Protein AF-A0A2N6P203-F1 (afdb_monomer_lite)

Structure (mmCIF, N/CA/C/O backbone):
data_AF-A0A2N6P203-F1
#
_entry.id   AF-A0A2N6P203-F1
#
loop_
_atom_site.group_PDB
_atom_site.id
_atom_site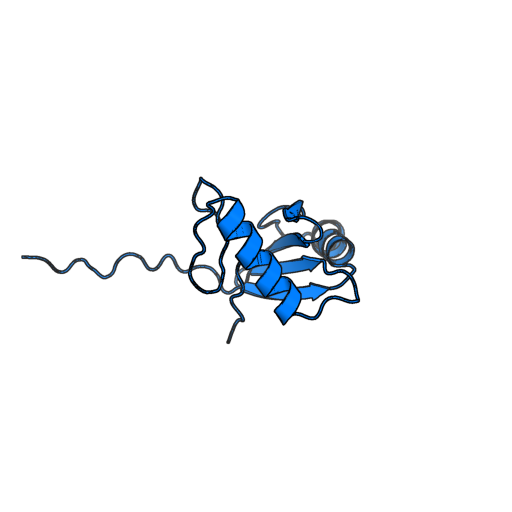.type_symbol
_atom_site.label_atom_id
_atom_site.label_alt_id
_atom_site.label_comp_id
_atom_site.label_asym_id
_atom_site.label_entity_id
_atom_site.label_seq_id
_atom_site.pdbx_PDB_ins_code
_atom_site.Cartn_x
_atom_site.Cartn_y
_atom_site.Cartn_z
_atom_site.occupancy
_atom_site.B_iso_or_equiv
_atom_site.auth_seq_id
_atom_site.auth_comp_id
_atom_site.auth_asym_id
_atom_site.auth_atom_id
_atom_site.pdbx_PDB_model_num
ATOM 1 N N . MET A 1 1 ? -14.481 -39.216 -3.148 1.00 40.12 1 MET A N 1
ATOM 2 C CA . MET A 1 1 ? -13.214 -38.686 -3.695 1.00 40.12 1 MET A CA 1
ATOM 3 C C . MET A 1 1 ? -13.450 -37.241 -4.096 1.00 40.12 1 MET A C 1
ATOM 5 O O . MET A 1 1 ? -14.572 -36.911 -4.446 1.00 40.12 1 MET A O 1
ATOM 9 N N . HIS A 1 2 ? -12.433 -36.419 -3.876 1.00 42.25 2 HIS A N 1
ATOM 10 C CA . HIS A 1 2 ? -12.443 -34.970 -3.678 1.00 42.25 2 HIS A CA 1
ATOM 11 C C . HIS A 1 2 ? -13.190 -34.115 -4.708 1.00 42.25 2 HIS A C 1
ATOM 13 O O . HIS A 1 2 ? -13.072 -34.359 -5.899 1.00 42.25 2 HIS A O 1
ATOM 19 N N . ASP A 1 3 ? -13.786 -33.018 -4.228 1.00 33.88 3 ASP A N 1
ATOM 20 C CA . ASP A 1 3 ? -13.292 -31.706 -4.656 1.00 33.88 3 ASP A CA 1
ATOM 21 C C . ASP A 1 3 ? -13.442 -30.673 -3.523 1.00 33.88 3 ASP A C 1
ATOM 23 O O . ASP A 1 3 ? -14.512 -30.137 -3.246 1.00 33.88 3 ASP A O 1
ATOM 27 N N . SER A 1 4 ? -12.350 -30.466 -2.786 1.00 42.00 4 SER A N 1
ATOM 28 C CA . SER A 1 4 ? -12.224 -29.488 -1.692 1.00 42.00 4 SER A CA 1
ATOM 29 C C . SER A 1 4 ? -11.577 -28.185 -2.188 1.00 42.00 4 SER A C 1
ATOM 31 O O . SER A 1 4 ? -10.930 -27.473 -1.427 1.00 42.00 4 SER A O 1
ATOM 33 N N . THR A 1 5 ? -11.724 -27.878 -3.478 1.00 43.03 5 THR A N 1
ATOM 34 C CA . THR A 1 5 ? -11.070 -26.767 -4.189 1.00 43.03 5 THR A CA 1
ATOM 35 C C . THR A 1 5 ? -11.853 -25.456 -4.165 1.00 43.03 5 THR A C 1
ATOM 37 O O . THR A 1 5 ? -11.542 -24.545 -4.926 1.00 43.03 5 THR A O 1
ATOM 40 N N . ILE A 1 6 ? -12.770 -25.257 -3.212 1.00 44.78 6 ILE A N 1
ATOM 41 C CA . ILE A 1 6 ? -13.049 -23.888 -2.750 1.00 44.78 6 ILE A CA 1
ATOM 42 C C . ILE A 1 6 ? -11.964 -23.550 -1.727 1.00 44.78 6 ILE A C 1
ATOM 44 O O . ILE A 1 6 ? -12.187 -23.449 -0.523 1.00 44.78 6 ILE A O 1
ATOM 48 N N . LEU A 1 7 ? -10.738 -23.462 -2.248 1.00 37.53 7 LEU A N 1
ATOM 49 C CA . LEU A 1 7 ? -9.606 -22.819 -1.611 1.00 37.53 7 LEU A CA 1
ATOM 50 C C . LEU A 1 7 ? -10.074 -21.422 -1.237 1.00 37.53 7 LEU A C 1
ATOM 52 O O . LEU A 1 7 ? -10.183 -20.558 -2.100 1.00 37.53 7 LEU A O 1
ATOM 56 N N . ASN A 1 8 ? -10.433 -21.269 0.036 1.00 37.56 8 ASN A N 1
ATOM 57 C CA . ASN A 1 8 ? -10.089 -20.145 0.887 1.00 37.56 8 ASN A CA 1
ATOM 58 C C . ASN A 1 8 ? -9.672 -18.910 0.069 1.00 37.56 8 ASN A C 1
ATOM 60 O O . ASN A 1 8 ? -8.499 -18.537 0.034 1.00 37.56 8 ASN A O 1
ATOM 64 N N . GLN A 1 9 ? -10.631 -18.282 -0.622 1.00 42.41 9 GLN A N 1
ATOM 65 C CA . GLN A 1 9 ? -10.468 -16.902 -1.037 1.00 42.41 9 GLN A CA 1
ATOM 66 C C . GLN A 1 9 ? -10.491 -16.141 0.278 1.00 42.41 9 GLN A C 1
ATOM 68 O O . GLN A 1 9 ? -11.551 -15.734 0.747 1.00 42.41 9 GLN A O 1
ATOM 73 N N . GLN A 1 10 ? -9.330 -16.059 0.936 1.00 43.12 10 GLN A N 1
ATOM 74 C CA . GLN A 1 10 ? -9.077 -15.094 1.989 1.00 43.12 10 GLN A CA 1
ATOM 75 C C . GLN A 1 10 ? -9.645 -13.791 1.447 1.00 43.12 10 GLN A C 1
ATOM 77 O O . GLN A 1 10 ? -9.136 -13.272 0.454 1.00 43.12 10 GLN A O 1
ATOM 82 N N . MET A 1 11 ? -10.772 -13.350 2.010 1.00 47.00 11 MET A N 1
ATOM 83 C CA . MET A 1 11 ? -11.417 -12.111 1.615 1.00 47.00 11 MET A CA 1
ATOM 84 C C . MET A 1 11 ? -10.410 -11.010 1.915 1.00 47.00 11 MET A C 1
ATOM 86 O O . MET A 1 11 ? -10.299 -10.549 3.049 1.00 47.00 11 MET A O 1
ATOM 90 N N . VAL A 1 12 ? -9.610 -10.649 0.914 1.00 54.03 12 VAL A N 1
ATOM 91 C CA . VAL A 1 12 ? -8.744 -9.484 0.986 1.00 54.03 12 VAL A CA 1
ATOM 92 C C . VAL A 1 12 ? -9.703 -8.310 1.159 1.00 54.03 12 VAL A C 1
ATOM 94 O O . VAL A 1 12 ? -10.585 -8.141 0.309 1.00 54.03 12 VAL A O 1
ATOM 97 N N . PRO A 1 13 ? -9.607 -7.540 2.258 1.00 61.47 13 PRO A N 1
ATOM 98 C CA . PRO A 1 13 ? -10.500 -6.417 2.476 1.00 61.47 13 PRO A CA 1
ATOM 99 C C . PRO A 1 13 ? -10.475 -5.499 1.249 1.00 61.47 13 PRO A C 1
ATOM 101 O O . PRO A 1 13 ? -9.391 -5.263 0.700 1.00 61.47 13 PRO A O 1
ATOM 104 N N . PRO A 1 14 ? -11.628 -4.973 0.803 1.00 70.50 14 PRO A N 1
ATOM 105 C CA . PRO A 1 14 ? -11.651 -4.030 -0.307 1.00 70.50 14 PRO A CA 1
ATOM 106 C C . PRO A 1 14 ? -10.696 -2.866 -0.005 1.00 70.50 14 PRO A C 1
ATOM 108 O O . PRO A 1 14 ? -10.601 -2.422 1.139 1.00 70.50 14 PRO A O 1
ATOM 111 N N . CYS A 1 15 ? -9.937 -2.409 -1.002 1.00 71.19 15 CYS A N 1
ATOM 112 C CA . CYS A 1 15 ? -8.869 -1.422 -0.815 1.00 71.19 15 CYS A CA 1
ATOM 113 C C . CYS A 1 15 ? -9.137 -0.156 -1.628 1.00 71.19 15 CYS A C 1
ATOM 115 O O . CYS A 1 15 ? -8.964 -0.175 -2.840 1.00 71.19 15 CYS A O 1
ATOM 117 N N . ILE A 1 16 ? -9.482 0.960 -0.984 1.00 78.88 16 ILE A N 1
ATOM 118 C CA . ILE A 1 16 ? -9.564 2.263 -1.657 1.00 78.88 16 ILE A CA 1
ATOM 119 C C . ILE A 1 16 ? -8.148 2.757 -1.949 1.00 78.88 16 IL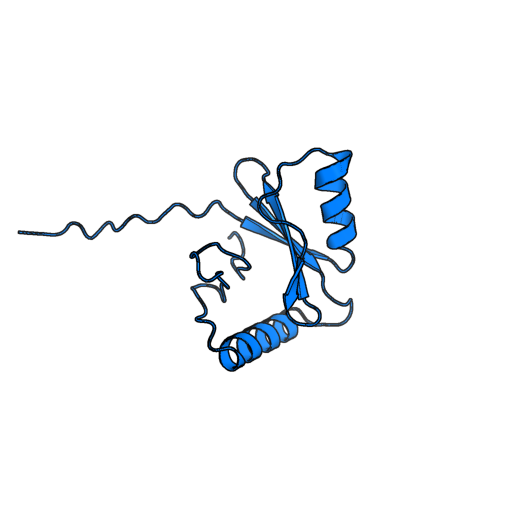E A C 1
ATOM 121 O O . ILE A 1 16 ? -7.292 2.763 -1.066 1.00 78.88 16 ILE A O 1
ATOM 125 N N . PHE A 1 17 ? -7.911 3.201 -3.182 1.00 76.50 17 PHE A N 1
ATOM 126 C CA . PHE A 1 17 ? -6.601 3.640 -3.647 1.00 76.50 17 PHE A CA 1
ATOM 127 C C . PHE A 1 17 ? -6.565 5.145 -3.915 1.00 76.50 17 PHE A C 1
ATOM 129 O O . PHE A 1 17 ? -7.343 5.653 -4.722 1.00 76.50 17 PHE A O 1
ATOM 136 N N . VAL A 1 18 ? -5.624 5.847 -3.279 1.00 79.94 18 VAL A N 1
ATOM 137 C CA . VAL A 1 18 ? -5.406 7.284 -3.475 1.00 79.94 18 VAL A CA 1
ATOM 138 C C . VAL A 1 18 ? -3.952 7.550 -3.856 1.00 79.94 18 VAL A C 1
ATOM 140 O O . VAL A 1 18 ? -3.026 7.247 -3.102 1.00 79.94 18 VAL A O 1
ATOM 143 N N . LEU A 1 19 ? -3.768 8.155 -5.032 1.00 79.62 19 LEU A N 1
ATOM 144 C CA . LEU A 1 19 ? -2.502 8.741 -5.473 1.00 79.62 19 LEU A CA 1
ATOM 145 C C . LEU A 1 19 ? -2.480 10.209 -5.057 1.00 79.62 19 LEU A C 1
ATOM 147 O O . LEU A 1 19 ? -3.366 10.968 -5.451 1.00 79.62 19 LEU A O 1
ATOM 151 N N . ALA A 1 20 ? -1.469 10.617 -4.300 1.00 80.25 20 ALA A N 1
ATOM 152 C CA . ALA A 1 20 ? -1.310 12.010 -3.907 1.00 80.25 20 ALA A CA 1
ATOM 153 C C . ALA A 1 20 ? 0.169 12.382 -3.827 1.00 80.25 20 A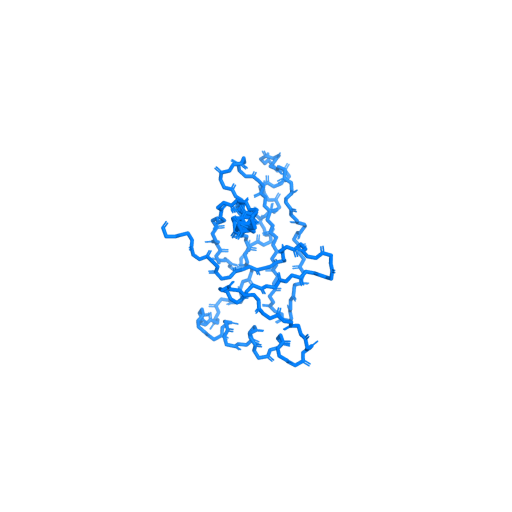LA A C 1
ATOM 155 O O . ALA A 1 20 ? 0.991 11.590 -3.396 1.00 80.25 20 ALA A O 1
ATOM 156 N N . SER A 1 21 ? 0.529 13.612 -4.185 1.00 82.50 21 SER A N 1
ATOM 157 C CA . SER A 1 21 ? 1.917 14.088 -4.057 1.00 82.50 21 SER A CA 1
ATOM 158 C C . SER A 1 21 ? 2.334 14.494 -2.643 1.00 82.50 21 SER A C 1
ATOM 160 O O . SER A 1 21 ? 3.397 15.071 -2.456 1.00 82.50 21 SER A O 1
ATOM 162 N N . ASN A 1 22 ? 1.413 14.346 -1.700 1.00 86.25 22 ASN A N 1
ATOM 163 C CA . ASN A 1 22 ? 1.548 14.651 -0.283 1.00 86.25 22 ASN A CA 1
ATOM 164 C C . ASN A 1 22 ? 0.938 13.511 0.548 1.00 86.25 22 ASN A C 1
ATOM 166 O O . ASN A 1 22 ? 0.333 13.747 1.595 1.00 86.25 22 ASN A O 1
ATOM 170 N N . ALA A 1 23 ? 1.009 12.279 0.038 1.00 88.25 23 ALA A N 1
ATOM 171 C CA . ALA A 1 23 ? 0.338 11.132 0.638 1.00 88.25 23 ALA A CA 1
ATOM 172 C C . ALA A 1 23 ? 0.858 10.841 2.054 1.00 88.25 23 ALA A C 1
ATOM 174 O O . ALA A 1 23 ? 0.073 10.438 2.910 1.00 88.25 23 ALA A O 1
ATOM 175 N N . SER A 1 24 ? 2.135 11.128 2.324 1.00 87.38 24 SER A N 1
ATOM 176 C CA . SER A 1 24 ? 2.733 11.074 3.664 1.00 87.38 24 SER A CA 1
ATOM 177 C C . SER A 1 24 ? 2.070 12.047 4.646 1.00 87.38 24 SER A C 1
ATOM 179 O O . SER A 1 24 ? 1.762 11.680 5.780 1.00 87.38 24 SER A O 1
ATOM 181 N N . ILE A 1 25 ? 1.781 13.276 4.205 1.00 90.88 25 ILE A N 1
ATOM 182 C CA . ILE A 1 25 ? 1.073 14.283 5.009 1.00 90.88 25 ILE A CA 1
ATOM 183 C C . ILE A 1 25 ? -0.351 13.808 5.304 1.00 90.88 25 ILE A C 1
ATOM 185 O O . ILE A 1 25 ? -0.770 13.811 6.458 1.00 90.88 25 ILE A O 1
ATOM 189 N N . VAL A 1 26 ? -1.078 13.348 4.280 1.00 90.94 26 VAL A N 1
ATOM 190 C CA . VAL A 1 26 ? -2.449 12.833 4.444 1.00 90.94 26 VAL A CA 1
ATOM 191 C C . VAL A 1 26 ? -2.472 11.632 5.392 1.00 90.94 26 VAL A C 1
ATOM 193 O O . VAL A 1 26 ? -3.314 11.572 6.283 1.00 90.94 26 VAL A O 1
ATOM 196 N N . TYR A 1 27 ? -1.527 10.702 5.251 1.00 92.00 27 TYR A N 1
ATOM 197 C CA . TYR A 1 27 ? -1.401 9.547 6.137 1.00 92.00 27 TYR A CA 1
ATOM 198 C C . TYR A 1 27 ? -1.209 9.973 7.599 1.00 92.00 27 TYR A C 1
ATOM 200 O O . TYR A 1 27 ? -1.909 9.478 8.482 1.00 92.00 27 TYR A O 1
ATOM 208 N N . ASN A 1 28 ? -0.307 10.923 7.860 1.00 92.94 28 ASN A N 1
ATOM 209 C CA . ASN A 1 28 ? -0.046 11.404 9.215 1.00 92.94 28 ASN A CA 1
ATOM 210 C C . ASN A 1 28 ? -1.271 12.080 9.835 1.00 92.94 28 ASN A C 1
ATOM 212 O O . ASN A 1 28 ? -1.546 11.868 11.011 1.00 92.94 28 ASN A O 1
ATOM 216 N N . GLU A 1 29 ? -2.040 12.845 9.062 1.00 94.69 29 GLU A N 1
ATOM 217 C CA . GLU A 1 29 ? -3.293 13.443 9.537 1.00 94.69 29 GLU A CA 1
ATOM 218 C C . GLU A 1 29 ? -4.321 12.369 9.928 1.00 94.69 29 GLU A C 1
ATOM 220 O O . GLU A 1 29 ? -4.931 12.442 10.997 1.00 94.69 29 GLU A O 1
ATOM 225 N N . LEU A 1 30 ? -4.470 11.331 9.102 1.00 93.25 30 LEU A N 1
ATOM 226 C CA . LEU A 1 30 ? -5.394 10.225 9.356 1.00 93.25 30 LEU A CA 1
ATOM 227 C C . LEU A 1 30 ? -5.017 9.416 10.604 1.00 93.25 30 LEU A C 1
ATOM 229 O O . LEU A 1 30 ? -5.889 9.039 11.384 1.00 93.25 30 LEU A O 1
ATOM 233 N N . VAL A 1 31 ? -3.727 9.168 10.820 1.00 93.88 31 VAL A N 1
ATOM 234 C CA . VAL A 1 31 ? -3.259 8.402 11.981 1.00 93.88 31 VAL A CA 1
ATOM 235 C C . VAL A 1 31 ? -3.238 9.261 13.243 1.00 93.88 31 VAL A C 1
ATOM 237 O O . VAL A 1 31 ? -3.797 8.868 14.262 1.00 93.88 31 VAL A O 1
ATOM 240 N N . LEU A 1 32 ? -2.610 10.438 13.196 1.00 93.25 32 LEU A N 1
ATOM 241 C CA . LEU A 1 32 ? -2.334 11.239 14.392 1.00 93.25 32 LEU A CA 1
ATOM 242 C C . LEU A 1 32 ? -3.529 12.075 14.842 1.00 93.25 32 LEU A C 1
ATOM 244 O O . LEU A 1 32 ? -3.710 12.258 16.043 1.00 93.25 32 LEU A O 1
ATOM 248 N N . LYS A 1 33 ? -4.331 12.603 13.907 1.00 92.56 33 LYS A N 1
ATOM 249 C CA . LYS A 1 33 ? -5.475 13.461 14.253 1.00 92.56 33 LYS A CA 1
ATOM 250 C C . LYS A 1 33 ? -6.793 12.710 14.244 1.00 92.56 33 LYS A C 1
ATOM 252 O O . LYS A 1 33 ? -7.585 12.887 15.162 1.00 92.56 33 LYS A O 1
ATOM 257 N N . ALA A 1 34 ? -7.032 11.884 13.226 1.00 92.56 34 ALA A N 1
ATOM 258 C CA . ALA A 1 34 ? -8.267 11.103 13.144 1.00 92.56 34 ALA A CA 1
ATOM 259 C C . ALA A 1 34 ? -8.203 9.783 13.934 1.00 92.56 34 ALA A C 1
ATOM 261 O O . ALA A 1 34 ? -9.233 9.135 14.107 1.00 92.56 34 ALA A O 1
ATOM 262 N N . GLY A 1 35 ? -7.023 9.387 14.431 1.00 94.81 35 GLY A N 1
ATOM 263 C CA . GLY A 1 35 ? -6.861 8.186 15.252 1.00 94.81 35 GLY A CA 1
ATOM 264 C C . GLY A 1 35 ? -7.143 6.888 14.496 1.00 94.81 35 GLY A C 1
ATOM 265 O O . GLY A 1 35 ? -7.505 5.889 15.119 1.00 94.81 35 GLY A O 1
ATOM 266 N N . LEU A 1 36 ? -7.031 6.892 13.161 1.00 93.44 36 LEU A N 1
ATOM 267 C CA . LEU A 1 36 ? -7.331 5.704 12.373 1.00 93.44 36 LEU A CA 1
ATOM 268 C C . LEU A 1 36 ? -6.291 4.602 12.625 1.00 93.44 36 LEU A C 1
ATOM 270 O O . LEU A 1 36 ? -5.087 4.881 12.608 1.00 93.44 36 LEU A O 1
ATOM 274 N N . PRO A 1 37 ? -6.724 3.340 12.810 1.00 92.88 37 PRO A N 1
ATOM 275 C CA . PRO A 1 37 ? -5.800 2.235 13.007 1.00 92.88 37 PRO A CA 1
ATOM 276 C C . PRO A 1 37 ? -4.902 2.032 11.783 1.00 92.88 37 PRO A C 1
ATOM 278 O O . PRO A 1 37 ? -5.362 2.036 10.640 1.00 92.88 37 PRO A O 1
ATOM 281 N N . VAL A 1 38 ? -3.614 1.804 12.024 1.00 88.81 38 VAL A N 1
ATOM 282 C CA . VAL A 1 38 ? -2.623 1.564 10.968 1.00 88.81 38 VAL A CA 1
ATOM 283 C C . VAL A 1 38 ? -2.769 0.143 10.419 1.00 88.81 38 VAL A C 1
ATOM 285 O O . VAL A 1 38 ? -2.655 -0.824 11.169 1.00 88.81 38 VAL A O 1
ATOM 288 N N . ALA A 1 39 ? -2.960 0.009 9.103 1.00 85.50 39 ALA A N 1
ATOM 289 C CA . ALA A 1 39 ? -2.907 -1.283 8.409 1.00 85.50 39 ALA A CA 1
ATOM 290 C C . ALA A 1 39 ? -1.464 -1.666 8.050 1.00 85.50 39 ALA A C 1
ATOM 292 O O . ALA A 1 39 ? -1.012 -2.801 8.264 1.00 85.50 39 ALA A O 1
ATOM 293 N N . TRP A 1 40 ? -0.699 -0.692 7.565 1.00 85.44 40 TRP A N 1
ATOM 294 C CA . TRP A 1 40 ? 0.756 -0.757 7.511 1.00 85.44 40 TRP A CA 1
ATOM 295 C C . TRP A 1 40 ? 1.353 0.651 7.524 1.00 85.44 40 TRP A C 1
ATOM 297 O O . TRP A 1 40 ? 0.732 1.584 7.002 1.00 85.44 40 TRP A O 1
ATOM 307 N N . PRO A 1 41 ? 2.543 0.805 8.133 1.00 84.44 41 PRO A N 1
ATOM 308 C CA . PRO A 1 41 ? 3.191 2.099 8.257 1.00 84.44 41 PRO A CA 1
ATOM 309 C C . PRO A 1 41 ? 3.470 2.707 6.887 1.00 84.44 41 PRO A C 1
ATOM 311 O O . PRO A 1 41 ? 3.713 1.990 5.916 1.00 84.44 41 PRO A O 1
ATOM 314 N N . PHE A 1 42 ? 3.471 4.035 6.834 1.00 83.19 42 PHE A N 1
ATOM 315 C CA . PHE A 1 42 ? 3.934 4.748 5.656 1.00 83.19 42 PHE A CA 1
ATOM 316 C C . PHE A 1 42 ? 5.440 4.542 5.499 1.00 83.19 42 PHE A C 1
ATOM 318 O O . PHE A 1 42 ? 6.219 4.941 6.365 1.00 83.19 42 PHE A O 1
ATOM 325 N N . CYS A 1 43 ? 5.851 3.880 4.425 1.00 77.06 43 CYS A N 1
ATOM 326 C CA . CYS A 1 43 ? 7.245 3.561 4.168 1.00 77.06 43 CYS A CA 1
ATOM 327 C C . CYS A 1 43 ? 7.561 3.593 2.675 1.00 77.06 43 CYS A C 1
ATOM 329 O O . CYS A 1 43 ? 6.676 3.500 1.819 1.00 77.06 43 CYS A O 1
ATOM 331 N N . SER A 1 44 ? 8.853 3.705 2.373 1.00 75.00 44 SER A N 1
ATOM 332 C CA . SER A 1 44 ? 9.326 3.558 1.006 1.00 75.00 44 SER A CA 1
ATOM 333 C C . SER A 1 44 ? 9.230 2.102 0.588 1.00 75.00 44 SER A C 1
ATOM 335 O O . SER A 1 44 ? 9.867 1.230 1.181 1.00 75.00 44 SER A O 1
ATOM 337 N N . VAL A 1 45 ? 8.408 1.835 -0.423 1.00 64.88 45 VAL A N 1
ATOM 338 C CA . VAL A 1 45 ? 8.240 0.489 -0.984 1.00 64.88 45 VAL A CA 1
ATOM 339 C C . VAL A 1 45 ? 9.086 0.307 -2.249 1.00 64.88 45 VAL A C 1
ATOM 341 O O . VAL A 1 45 ? 9.443 -0.819 -2.592 1.00 64.88 45 VAL A O 1
ATOM 344 N N . ALA A 1 46 ? 9.467 1.402 -2.920 1.00 61.00 46 ALA A N 1
ATOM 345 C CA . ALA A 1 46 ? 10.459 1.438 -3.996 1.00 61.00 46 ALA A CA 1
ATOM 346 C C . ALA A 1 46 ? 11.040 2.856 -4.171 1.00 61.00 46 ALA A C 1
ATOM 348 O O . ALA A 1 46 ? 10.470 3.822 -3.674 1.00 61.00 46 ALA A O 1
ATOM 349 N N . ASP A 1 47 ? 12.137 3.005 -4.929 1.00 59.62 47 ASP A N 1
ATOM 350 C CA . ASP A 1 47 ? 12.720 4.327 -5.217 1.00 59.62 47 ASP A CA 1
ATOM 351 C C . ASP A 1 47 ? 11.672 5.270 -5.834 1.00 59.62 47 ASP A C 1
ATOM 353 O O . ASP A 1 47 ? 11.189 5.037 -6.954 1.00 59.62 47 ASP A O 1
ATOM 357 N N . HIS A 1 48 ? 11.378 6.361 -5.119 1.00 65.88 48 HIS A N 1
ATOM 358 C CA . HIS A 1 48 ? 10.351 7.358 -5.451 1.00 65.88 48 HIS A CA 1
ATOM 359 C C . HIS A 1 48 ? 8.901 6.845 -5.387 1.00 65.88 48 HIS A C 1
ATOM 361 O O . HIS A 1 48 ? 8.030 7.412 -6.046 1.00 65.88 48 HIS A O 1
ATOM 367 N N . LEU A 1 49 ? 8.643 5.777 -4.629 1.00 69.81 49 LEU A N 1
ATOM 368 C CA . LEU A 1 49 ? 7.305 5.262 -4.364 1.00 69.81 49 LEU A CA 1
ATOM 369 C C . LEU A 1 49 ? 7.187 4.943 -2.876 1.00 69.81 49 LEU A C 1
ATOM 371 O O . LEU A 1 49 ? 7.616 3.885 -2.407 1.00 69.81 49 LEU A O 1
ATOM 375 N N . ASP A 1 50 ? 6.563 5.865 -2.156 1.00 80.69 50 ASP A N 1
ATOM 376 C CA . ASP A 1 50 ? 6.254 5.696 -0.744 1.00 80.69 50 ASP A CA 1
ATOM 377 C C . ASP A 1 50 ? 4.769 5.380 -0.600 1.00 80.69 50 ASP A C 1
ATOM 379 O O . ASP A 1 50 ? 3.928 5.872 -1.358 1.00 80.69 50 ASP A O 1
ATOM 383 N N . SER A 1 51 ? 4.422 4.502 0.332 1.00 85.31 51 SER A N 1
ATOM 384 C CA . SER A 1 51 ? 3.026 4.154 0.559 1.00 85.31 51 SER A CA 1
ATOM 385 C C . SER A 1 51 ? 2.756 3.749 1.991 1.00 85.31 51 SER A C 1
ATOM 387 O O . SER A 1 51 ? 3.630 3.231 2.678 1.00 85.31 51 SER A O 1
ATOM 389 N N . GLY A 1 52 ? 1.512 3.933 2.411 1.00 86.88 52 GLY A N 1
ATOM 390 C CA . GLY A 1 52 ? 1.002 3.480 3.698 1.00 86.88 52 GLY A CA 1
ATOM 391 C C . GLY A 1 52 ? -0.481 3.169 3.595 1.00 86.88 52 GLY A C 1
ATOM 392 O O . GLY A 1 52 ? -1.127 3.498 2.594 1.00 86.88 52 GLY A O 1
ATOM 393 N N . ALA A 1 53 ? -1.035 2.543 4.628 1.00 89.12 53 ALA A N 1
ATOM 394 C CA . ALA A 1 53 ? -2.472 2.339 4.690 1.00 89.12 53 ALA A CA 1
ATOM 395 C C . ALA A 1 53 ? -3.032 2.377 6.103 1.00 89.12 53 ALA A C 1
ATOM 397 O O . ALA A 1 53 ? -2.382 1.992 7.078 1.00 89.12 53 ALA A O 1
ATOM 398 N N . VAL A 1 54 ? -4.291 2.793 6.174 1.00 89.38 54 VAL A N 1
ATOM 399 C CA . VAL A 1 54 ? -5.092 2.849 7.395 1.00 89.38 54 VAL A CA 1
ATOM 400 C C . VAL A 1 54 ? -6.373 2.041 7.216 1.00 89.38 54 VAL A C 1
ATOM 402 O O . VAL A 1 54 ? -6.891 1.900 6.105 1.00 89.38 54 VAL A O 1
ATOM 405 N N . PHE A 1 55 ? -6.897 1.507 8.312 1.00 88.25 55 PHE A N 1
ATOM 406 C CA . PHE A 1 55 ? -8.190 0.837 8.324 1.00 88.25 55 PHE A CA 1
ATOM 407 C C . PHE A 1 55 ? -9.325 1.865 8.405 1.00 88.25 55 PHE A C 1
ATOM 409 O O . PHE A 1 55 ? -9.332 2.709 9.297 1.00 88.25 55 PHE A O 1
ATOM 416 N N . LEU A 1 56 ? -10.325 1.741 7.526 1.00 86.25 56 LEU A N 1
ATOM 417 C CA . LEU A 1 56 ? -11.627 2.416 7.657 1.00 86.25 56 LEU A CA 1
ATOM 418 C C . LEU A 1 56 ? -12.703 1.446 8.188 1.00 86.25 56 LEU A C 1
ATOM 420 O O . LEU A 1 56 ? -13.890 1.608 7.918 1.00 86.25 56 LEU A O 1
ATOM 424 N N . GLY A 1 57 ? -12.285 0.385 8.889 1.00 81.19 57 GLY A N 1
ATOM 425 C CA . GLY A 1 57 ? -13.094 -0.812 9.127 1.00 81.19 57 GLY A CA 1
ATOM 426 C C . GLY A 1 57 ? -12.958 -1.782 7.951 1.00 81.19 57 GLY A C 1
ATOM 427 O O . GLY A 1 57 ? -11.983 -2.523 7.872 1.00 81.19 57 GLY A O 1
ATOM 428 N N . SER A 1 58 ? -13.906 -1.741 7.017 1.00 76.38 58 SER A N 1
ATOM 429 C CA . SER A 1 58 ? -13.840 -2.410 5.710 1.00 76.38 58 SER A CA 1
ATOM 430 C C . SER A 1 58 ? -14.473 -1.453 4.702 1.00 76.38 58 SER A C 1
ATOM 432 O O . SER A 1 58 ? -15.702 -1.340 4.712 1.00 76.38 58 SER A O 1
ATOM 434 N N . PRO A 1 59 ? -13.696 -0.695 3.897 1.00 82.19 59 PRO A N 1
ATOM 435 C CA . PRO A 1 59 ? -12.392 -1.020 3.281 1.00 82.19 59 PRO A CA 1
ATOM 436 C C . PRO A 1 59 ? -11.109 -0.553 4.014 1.00 82.19 59 PRO A C 1
ATOM 438 O O . PRO A 1 59 ? -11.151 0.184 4.997 1.00 82.19 59 PRO A O 1
ATOM 441 N N . ILE A 1 60 ? -9.941 -0.950 3.491 1.00 86.00 60 ILE A N 1
ATOM 442 C CA . ILE A 1 60 ? -8.624 -0.357 3.802 1.00 86.00 60 ILE A CA 1
ATOM 443 C C . ILE A 1 60 ? -8.382 0.830 2.861 1.00 86.00 60 ILE A C 1
ATOM 445 O O . ILE A 1 60 ? -8.615 0.720 1.660 1.00 86.00 60 ILE A O 1
ATOM 449 N N . LEU A 1 61 ? -7.881 1.955 3.374 1.00 87.25 61 LEU A N 1
ATOM 450 C CA . LEU A 1 61 ? -7.445 3.084 2.549 1.00 87.25 61 LEU A CA 1
ATOM 451 C C . LEU A 1 61 ? -5.932 3.028 2.342 1.00 87.25 61 LEU A C 1
ATOM 453 O O . LEU A 1 61 ? -5.170 3.178 3.295 1.00 87.25 61 LEU A O 1
ATOM 457 N N . LYS A 1 62 ? -5.509 2.863 1.088 1.00 87.25 62 LYS A N 1
ATOM 458 C CA . LYS A 1 62 ? -4.110 2.871 0.661 1.00 87.25 62 LYS A CA 1
ATOM 459 C C . LYS A 1 62 ? -3.747 4.216 0.040 1.00 87.25 62 LYS A C 1
ATOM 461 O O . LYS A 1 62 ? -4.347 4.653 -0.942 1.00 87.25 62 LYS A O 1
ATOM 466 N N . LEU A 1 63 ? -2.709 4.825 0.594 1.00 87.12 63 LEU A N 1
ATOM 467 C CA . LEU A 1 63 ? -2.130 6.088 0.163 1.00 87.12 63 LEU A CA 1
ATOM 468 C C . LEU A 1 63 ? -0.788 5.815 -0.507 1.00 87.12 63 LEU A C 1
ATOM 470 O O . LEU A 1 63 ? 0.058 5.132 0.069 1.00 87.12 63 LEU A O 1
ATOM 474 N N . VAL A 1 64 ? -0.595 6.339 -1.714 1.00 83.75 64 VAL A N 1
ATOM 475 C CA . VAL A 1 64 ? 0.673 6.241 -2.446 1.00 83.75 64 VAL A CA 1
ATOM 476 C C . VAL A 1 64 ? 1.149 7.633 -2.819 1.00 83.75 64 VAL A C 1
ATOM 478 O O . VAL A 1 64 ? 0.427 8.395 -3.469 1.00 83.75 64 VAL A O 1
ATOM 481 N N . GLU A 1 65 ? 2.374 7.943 -2.405 1.00 83.19 65 GLU A N 1
ATOM 482 C CA . GLU A 1 65 ? 3.058 9.173 -2.762 1.00 83.19 65 GLU A CA 1
ATOM 483 C C . GLU A 1 65 ? 3.609 9.076 -4.175 1.00 83.19 65 GLU A C 1
ATOM 485 O O . GLU A 1 65 ? 4.327 8.134 -4.514 1.00 83.19 65 GLU A O 1
ATOM 490 N N . THR A 1 66 ? 3.271 10.061 -5.002 1.00 74.62 66 THR A N 1
ATOM 491 C CA . THR A 1 66 ? 3.846 10.197 -6.339 1.00 74.62 66 THR A CA 1
ATOM 492 C C . THR A 1 66 ? 4.515 11.553 -6.473 1.00 74.62 66 THR A C 1
ATOM 494 O O . THR A 1 66 ? 4.007 12.581 -6.023 1.00 74.62 66 THR A O 1
ATOM 497 N N . ASN A 1 67 ? 5.639 11.600 -7.174 1.00 69.25 67 ASN A N 1
ATOM 498 C CA . ASN A 1 67 ? 6.146 12.867 -7.677 1.00 69.25 67 ASN A CA 1
ATOM 499 C C . ASN A 1 67 ? 5.117 13.443 -8.677 1.00 69.25 67 ASN A C 1
ATOM 501 O O . ASN A 1 67 ? 4.555 12.725 -9.504 1.00 69.25 67 ASN A O 1
ATOM 505 N N . LYS A 1 68 ? 4.829 14.749 -8.587 1.00 56.09 68 LYS A N 1
ATOM 506 C CA . LYS A 1 68 ? 3.746 15.476 -9.301 1.00 56.09 68 LYS A CA 1
ATOM 507 C C . LYS A 1 68 ? 3.786 15.406 -10.842 1.00 56.09 68 LYS A C 1
ATOM 509 O O . LYS A 1 68 ? 2.980 16.049 -11.506 1.00 56.09 68 LYS A O 1
ATOM 514 N N . HIS A 1 69 ? 4.722 14.657 -11.416 1.00 55.84 69 HIS A N 1
ATOM 515 C CA . HIS A 1 69 ? 5.044 14.663 -12.840 1.00 55.84 69 HIS A CA 1
ATOM 516 C C . HIS A 1 69 ? 5.018 13.278 -13.487 1.00 55.84 69 HIS A C 1
ATOM 518 O O . HIS A 1 69 ? 5.141 13.183 -14.708 1.00 55.84 69 HIS A O 1
ATOM 524 N N . GLU A 1 70 ? 4.839 12.205 -12.717 1.00 61.22 70 GLU A N 1
ATOM 525 C CA . GLU A 1 70 ? 4.804 10.866 -13.290 1.00 61.22 70 GLU A CA 1
ATOM 526 C C . GLU A 1 70 ? 3.375 10.478 -13.680 1.00 61.22 70 GLU A C 1
ATOM 528 O O . GLU A 1 70 ? 2.460 10.435 -12.854 1.00 61.22 70 GLU A O 1
ATOM 533 N N . ARG A 1 71 ? 3.165 10.194 -14.973 1.00 64.06 71 ARG A N 1
ATOM 534 C CA . ARG A 1 71 ? 1.904 9.607 -15.438 1.00 64.06 71 ARG A CA 1
ATOM 535 C C . ARG A 1 71 ? 1.709 8.266 -14.737 1.00 64.06 71 ARG A C 1
ATOM 537 O O . ARG A 1 71 ? 2.626 7.451 -14.691 1.00 64.06 71 ARG A O 1
ATOM 544 N N . ARG A 1 72 ? 0.486 8.016 -14.271 1.00 65.12 72 ARG A N 1
ATOM 545 C CA . ARG A 1 72 ? 0.076 6.780 -13.588 1.00 65.12 72 ARG A CA 1
ATOM 546 C C . ARG A 1 72 ? 0.584 5.504 -14.285 1.00 65.12 72 ARG A C 1
ATOM 548 O O . ARG A 1 72 ? 1.100 4.609 -13.628 1.00 65.12 72 ARG A O 1
ATOM 555 N N . ASP A 1 73 ? 0.517 5.450 -15.612 1.00 65.56 73 ASP A N 1
ATOM 556 C CA . ASP A 1 73 ? 0.950 4.274 -16.380 1.00 65.56 73 ASP A CA 1
ATOM 557 C C . ASP A 1 73 ? 2.480 4.088 -16.382 1.00 65.56 73 ASP A C 1
ATOM 559 O O . ASP A 1 73 ? 2.970 2.958 -16.380 1.00 65.56 73 ASP A O 1
ATOM 563 N N . ALA A 1 74 ? 3.243 5.186 -16.323 1.00 67.00 74 ALA A N 1
ATOM 564 C CA . ALA A 1 74 ? 4.701 5.161 -16.209 1.00 67.00 74 ALA A CA 1
ATOM 565 C C . ALA A 1 74 ? 5.149 4.697 -14.814 1.00 67.00 74 ALA A C 1
ATOM 567 O O . ALA A 1 74 ? 6.058 3.870 -14.709 1.00 67.00 74 ALA A O 1
ATOM 568 N N . LEU A 1 75 ? 4.446 5.139 -13.764 1.00 66.56 75 LEU A N 1
ATOM 569 C CA . LEU A 1 75 ? 4.644 4.662 -12.392 1.00 66.56 75 LEU A CA 1
ATOM 570 C C . LEU A 1 75 ? 4.475 3.136 -12.324 1.00 66.56 75 LEU A C 1
ATOM 572 O O . LEU A 1 75 ? 5.329 2.428 -11.789 1.00 66.56 75 LEU A O 1
ATOM 576 N N . PHE A 1 76 ? 3.409 2.612 -12.935 1.00 70.06 76 PHE A N 1
ATOM 577 C CA . PHE A 1 76 ? 3.133 1.174 -12.962 1.00 70.06 76 PHE A CA 1
ATOM 578 C C . PHE A 1 76 ? 4.134 0.381 -13.806 1.00 70.06 76 PHE A C 1
ATOM 580 O O . PHE A 1 76 ? 4.570 -0.694 -13.396 1.00 70.06 76 PHE A O 1
ATOM 587 N N . ALA A 1 77 ? 4.535 0.889 -14.973 1.00 69.00 77 ALA A N 1
ATOM 588 C CA . ALA A 1 77 ? 5.558 0.244 -15.796 1.00 69.00 77 ALA A CA 1
ATOM 589 C C . ALA A 1 77 ? 6.905 0.147 -15.058 1.00 69.00 77 ALA A C 1
ATOM 591 O O . ALA A 1 77 ? 7.526 -0.916 -15.046 1.00 69.00 77 ALA A O 1
ATOM 592 N N . ARG A 1 78 ? 7.326 1.221 -14.377 1.00 65.81 78 ARG A N 1
ATOM 593 C CA . ARG A 1 78 ? 8.547 1.224 -13.557 1.00 65.81 78 ARG A CA 1
ATOM 594 C C . ARG A 1 78 ? 8.456 0.293 -12.357 1.00 65.81 78 ARG A C 1
ATOM 596 O O . ARG A 1 78 ? 9.429 -0.390 -12.048 1.00 65.81 78 ARG A O 1
ATOM 603 N N . SER A 1 79 ? 7.312 0.282 -11.681 1.00 63.22 79 SER A N 1
ATOM 604 C CA . SER A 1 79 ? 7.055 -0.592 -10.537 1.00 63.22 79 SER A CA 1
ATOM 605 C C . SER A 1 79 ? 7.190 -2.069 -10.938 1.00 63.22 79 SER A C 1
ATOM 607 O O . SER A 1 79 ? 7.965 -2.798 -10.317 1.00 63.22 79 SER A O 1
ATOM 609 N N . ARG A 1 80 ? 6.574 -2.477 -12.060 1.00 68.62 80 ARG A N 1
ATOM 610 C CA . ARG A 1 80 ? 6.714 -3.832 -12.622 1.00 68.62 80 ARG A CA 1
ATOM 611 C C . ARG A 1 80 ? 8.150 -4.175 -13.005 1.00 68.62 80 ARG A C 1
ATOM 613 O O . ARG A 1 80 ? 8.660 -5.201 -12.571 1.00 68.62 80 ARG A O 1
ATOM 620 N N . ALA A 1 81 ? 8.815 -3.301 -13.764 1.00 67.06 81 ALA A N 1
ATOM 621 C CA . ALA A 1 81 ? 10.190 -3.531 -14.206 1.00 67.06 81 ALA A CA 1
ATOM 622 C C . ALA A 1 81 ? 11.138 -3.794 -13.023 1.00 67.06 81 ALA A C 1
ATOM 624 O O . ALA A 1 81 ? 11.978 -4.688 -13.084 1.00 67.06 81 ALA A O 1
ATOM 625 N N . ARG A 1 82 ? 10.963 -3.063 -11.915 1.00 63.31 82 ARG A N 1
ATOM 626 C CA . ARG A 1 82 ? 11.776 -3.238 -10.703 1.00 63.31 82 ARG A CA 1
ATOM 627 C C . ARG A 1 82 ? 11.434 -4.502 -9.923 1.00 63.31 82 ARG A C 1
ATOM 629 O O . ARG A 1 82 ? 12.357 -5.131 -9.411 1.00 63.31 82 ARG A O 1
ATOM 636 N N . ALA A 1 83 ? 10.157 -4.879 -9.835 1.00 63.25 83 ALA A N 1
ATOM 637 C CA . ALA A 1 83 ? 9.754 -6.154 -9.237 1.00 63.25 83 ALA A CA 1
ATOM 638 C C . ALA A 1 83 ? 10.468 -7.317 -9.934 1.00 63.25 83 ALA A C 1
ATOM 640 O O . ALA A 1 83 ? 11.125 -8.125 -9.282 1.00 63.25 83 ALA A O 1
ATOM 641 N N . THR A 1 84 ? 10.460 -7.298 -11.272 1.00 64.81 84 THR A N 1
ATOM 642 C CA . THR A 1 84 ? 11.196 -8.250 -12.105 1.00 64.81 84 THR A CA 1
ATOM 643 C C . THR A 1 84 ? 12.700 -8.214 -11.822 1.00 64.81 84 THR A C 1
ATOM 645 O O . THR A 1 84 ? 13.294 -9.266 -11.615 1.00 64.81 84 THR A O 1
ATOM 648 N N . THR A 1 85 ? 13.329 -7.031 -11.743 1.00 67.19 85 THR A N 1
ATOM 649 C CA . THR A 1 85 ? 14.768 -6.913 -11.418 1.00 67.19 85 THR A CA 1
ATOM 650 C C . THR A 1 85 ? 15.125 -7.499 -10.050 1.00 67.19 85 THR A C 1
ATOM 652 O O . THR A 1 85 ? 16.219 -8.026 -9.880 1.00 67.19 85 THR A O 1
ATOM 655 N N . ARG A 1 86 ? 14.224 -7.409 -9.066 1.00 61.34 86 ARG A N 1
ATOM 656 C CA . ARG A 1 86 ? 14.451 -7.907 -7.701 1.00 61.34 86 ARG A CA 1
ATOM 657 C C . ARG A 1 86 ? 13.989 -9.351 -7.486 1.00 61.34 86 ARG A C 1
ATOM 659 O O . ARG A 1 86 ? 14.079 -9.833 -6.363 1.00 61.34 86 ARG A O 1
ATOM 666 N N . GLY A 1 87 ? 13.492 -10.027 -8.525 1.00 61.31 87 GLY A N 1
ATOM 667 C CA . GLY A 1 87 ? 12.936 -11.377 -8.403 1.00 61.31 87 GLY A CA 1
ATOM 668 C C . GLY A 1 87 ? 11.690 -11.442 -7.515 1.00 61.31 87 GLY A C 1
ATOM 669 O O . GLY A 1 87 ? 11.394 -12.491 -6.956 1.00 61.31 87 GLY A O 1
ATOM 670 N N . ILE A 1 88 ? 10.985 -10.319 -7.350 1.00 63.16 88 ILE A N 1
ATOM 671 C CA . ILE A 1 88 ? 9.740 -10.260 -6.585 1.00 63.16 88 ILE A CA 1
ATOM 672 C C . ILE A 1 88 ? 8.624 -10.759 -7.498 1.00 63.16 88 ILE A C 1
ATOM 674 O O . ILE A 1 88 ? 8.367 -10.168 -8.552 1.00 63.16 88 ILE A O 1
ATOM 678 N N . GLU A 1 89 ? 7.963 -11.839 -7.091 1.00 63.94 89 GLU A N 1
ATOM 679 C CA . GLU A 1 89 ? 6.794 -12.357 -7.792 1.00 63.94 89 GLU A CA 1
ATOM 680 C C . GLU A 1 89 ? 5.637 -11.357 -7.676 1.00 63.94 89 GLU A C 1
ATOM 682 O O . GLU A 1 89 ? 5.246 -10.944 -6.582 1.00 63.94 89 GLU A O 1
ATOM 687 N N . LEU A 1 90 ? 5.117 -10.929 -8.826 1.00 65.75 90 LEU A N 1
ATOM 688 C CA . LEU A 1 90 ? 3.976 -10.025 -8.892 1.00 65.75 90 LEU A CA 1
ATOM 689 C C . LEU A 1 90 ? 2.687 -10.836 -8.817 1.00 65.75 90 LEU A C 1
ATOM 691 O O . LEU A 1 90 ? 2.430 -11.689 -9.665 1.00 65.75 90 LEU A O 1
ATOM 695 N N . GLY A 1 91 ? 1.845 -10.525 -7.836 1.00 65.25 91 GLY A N 1
ATOM 696 C CA . GLY A 1 91 ? 0.501 -11.083 -7.767 1.00 65.25 91 GLY A CA 1
ATOM 697 C C . GLY A 1 91 ? -0.465 -10.428 -8.753 1.00 65.25 91 GLY A C 1
ATOM 698 O O . GLY A 1 91 ? -0.143 -9.471 -9.465 1.00 65.25 91 GLY A O 1
ATOM 699 N N . VAL A 1 92 ? -1.710 -10.908 -8.743 1.00 66.44 92 VAL A N 1
ATOM 700 C CA . VAL A 1 92 ? -2.814 -10.333 -9.528 1.00 66.44 92 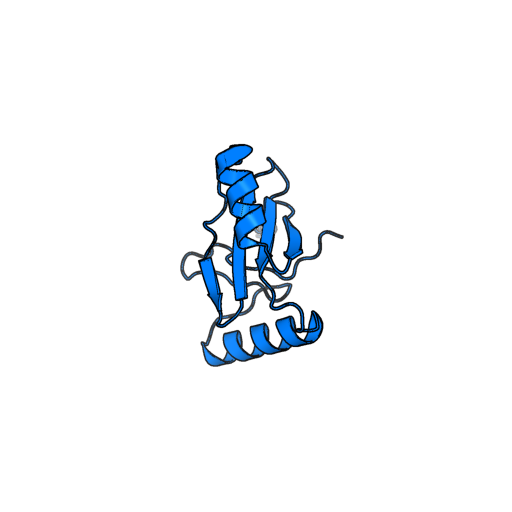VAL A CA 1
ATOM 701 C C . VAL A 1 92 ? -2.917 -8.829 -9.259 1.00 66.44 92 VAL A C 1
ATOM 703 O O . VAL A 1 92 ? -2.777 -8.390 -8.118 1.00 66.44 92 VAL A O 1
ATOM 706 N N . ASN A 1 93 ? -3.171 -8.030 -10.300 1.00 67.50 93 ASN A N 1
ATOM 707 C CA . ASN A 1 93 ? -3.184 -6.566 -10.213 1.00 67.50 93 ASN A CA 1
ATOM 708 C C . ASN A 1 93 ? -1.844 -5.991 -9.722 1.00 67.50 93 ASN A C 1
ATOM 710 O O . ASN A 1 93 ? -1.827 -5.141 -8.837 1.00 67.50 93 ASN A O 1
ATOM 714 N N . ASP A 1 94 ? -0.729 -6.458 -10.282 1.00 67.50 94 ASP A N 1
ATOM 715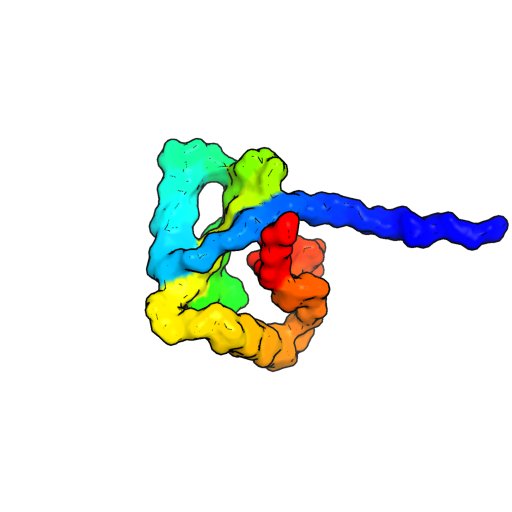 C CA . ASP A 1 94 ? 0.623 -5.963 -9.990 1.00 67.50 94 ASP A CA 1
ATOM 716 C C . ASP A 1 94 ? 0.959 -5.966 -8.480 1.00 67.50 94 ASP A C 1
ATOM 718 O O . ASP A 1 94 ? 1.707 -5.128 -7.991 1.00 67.50 94 ASP A O 1
ATOM 722 N N . SER A 1 95 ? 0.383 -6.888 -7.707 1.00 68.44 95 SER A N 1
ATOM 723 C CA . SER A 1 95 ? 0.495 -6.851 -6.247 1.00 68.44 95 SER A CA 1
ATOM 724 C C . SER A 1 95 ? 1.895 -7.240 -5.754 1.00 68.44 95 SER A C 1
ATOM 726 O O . SER A 1 95 ? 2.443 -8.250 -6.180 1.00 68.44 95 SER A O 1
ATOM 728 N N . PHE A 1 96 ? 2.445 -6.466 -4.821 1.00 67.00 96 PHE A N 1
ATOM 729 C CA . PHE A 1 96 ? 3.667 -6.726 -4.071 1.00 67.00 96 PHE A CA 1
ATOM 730 C C . PHE A 1 96 ? 3.304 -7.276 -2.705 1.00 67.00 96 PHE A C 1
ATOM 732 O O . PHE A 1 96 ? 2.526 -6.660 -1.967 1.00 67.00 96 PHE A O 1
ATOM 739 N N . TYR A 1 97 ? 3.935 -8.383 -2.354 1.00 68.88 97 TYR A N 1
ATOM 740 C CA . TYR A 1 97 ? 3.841 -8.989 -1.039 1.00 68.88 97 TYR A CA 1
ATOM 741 C C . TYR A 1 97 ? 5.220 -8.991 -0.388 1.00 68.88 97 TYR A C 1
ATOM 743 O O . TYR A 1 97 ? 6.242 -9.024 -1.076 1.00 68.88 97 TYR A O 1
ATOM 751 N N . ASP A 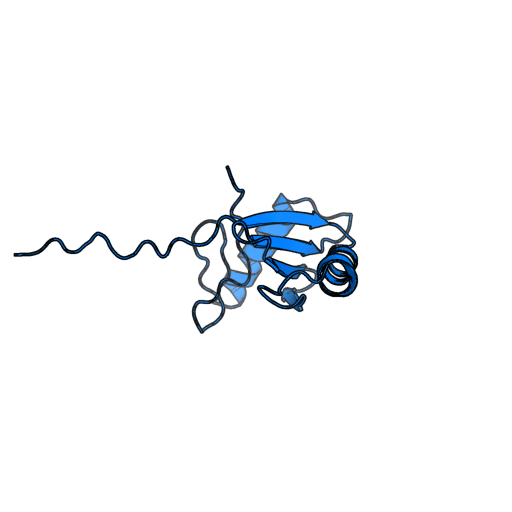1 98 ? 5.254 -8.925 0.937 1.00 65.50 98 ASP A N 1
ATOM 752 C CA . ASP A 1 98 ? 6.470 -9.231 1.679 1.00 65.50 98 ASP A CA 1
ATOM 753 C C . ASP A 1 98 ? 6.707 -10.758 1.729 1.00 65.50 98 ASP A C 1
ATOM 755 O O . ASP A 1 98 ? 5.819 -11.536 1.364 1.00 65.50 98 ASP A O 1
ATOM 759 N N . PRO A 1 99 ? 7.878 -11.227 2.203 1.00 62.97 99 PRO A N 1
ATOM 760 C CA . PRO A 1 99 ? 8.164 -12.660 2.320 1.00 62.97 99 PRO A CA 1
ATOM 761 C C . PRO A 1 99 ? 7.217 -13.435 3.250 1.00 62.97 99 PRO A C 1
ATOM 763 O O . PRO A 1 99 ? 7.214 -14.662 3.226 1.00 62.97 99 PRO A O 1
ATOM 766 N N . THR A 1 100 ? 6.429 -12.746 4.082 1.00 69.88 100 THR A N 1
ATOM 767 C CA . THR A 1 100 ? 5.426 -13.354 4.971 1.00 69.88 100 THR A CA 1
ATOM 768 C C . THR A 1 100 ? 4.052 -13.487 4.307 1.00 69.88 100 THR A C 1
ATOM 770 O O . THR A 1 100 ? 3.131 -14.039 4.905 1.00 69.88 100 THR A O 1
ATOM 773 N N . GLY A 1 101 ? 3.902 -13.000 3.069 1.00 64.12 101 GLY A N 1
ATOM 774 C CA . GLY A 1 101 ? 2.645 -12.996 2.325 1.00 64.12 101 GLY A CA 1
ATOM 775 C C . GLY A 1 101 ? 1.746 -11.795 2.629 1.00 64.12 101 GLY A C 1
ATOM 776 O O . GLY A 1 101 ? 0.592 -11.773 2.198 1.00 64.12 101 GLY A O 1
ATOM 777 N N . LYS A 1 102 ? 2.234 -10.773 3.346 1.00 66.75 102 LYS A N 1
ATOM 778 C CA . LYS A 1 102 ? 1.466 -9.547 3.599 1.00 66.75 102 LYS A CA 1
ATOM 779 C C . LYS A 1 102 ? 1.500 -8.647 2.370 1.00 66.75 102 LYS A C 1
ATOM 781 O O . LYS A 1 102 ? 2.566 -8.348 1.840 1.00 66.75 102 LYS A O 1
ATOM 786 N N . LEU A 1 103 ? 0.334 -8.160 1.948 1.00 64.56 103 LEU A N 1
ATOM 787 C CA . LEU A 1 103 ? 0.228 -7.198 0.855 1.00 64.56 103 LEU A CA 1
ATOM 788 C C . LEU A 1 103 ? 0.902 -5.870 1.237 1.00 64.56 103 LEU A C 1
ATOM 790 O O . LEU A 1 103 ? 0.456 -5.182 2.153 1.00 64.56 103 LEU A O 1
ATOM 794 N N . LEU A 1 104 ? 1.948 -5.501 0.502 1.00 60.59 104 LEU A N 1
ATOM 795 C CA . LEU A 1 104 ? 2.627 -4.207 0.606 1.00 60.59 104 LEU A CA 1
ATOM 796 C C . LEU A 1 104 ? 2.034 -3.195 -0.375 1.00 60.59 104 LEU A C 1
ATOM 798 O O . LEU A 1 104 ? 1.925 -2.005 -0.085 1.00 60.59 104 LEU A O 1
ATOM 802 N N . TRP A 1 105 ? 1.629 -3.661 -1.558 1.00 64.56 105 TRP A N 1
ATOM 803 C CA . TRP A 1 105 ? 1.078 -2.798 -2.592 1.00 64.56 105 TRP A CA 1
ATOM 804 C C . TRP A 1 105 ? 0.214 -3.606 -3.556 1.00 64.56 105 TRP A C 1
ATOM 806 O O . TRP A 1 105 ? 0.657 -4.626 -4.030 1.00 64.56 105 TRP A O 1
ATOM 816 N N . THR A 1 106 ? -0.988 -3.159 -3.919 1.00 59.88 106 THR A N 1
ATOM 817 C CA . THR A 1 106 ? -1.708 -3.660 -5.107 1.00 59.88 106 THR A CA 1
ATOM 818 C C . THR A 1 106 ? -2.137 -2.514 -6.025 1.00 59.88 106 THR A C 1
ATOM 820 O O . THR A 1 106 ? -2.364 -1.400 -5.534 1.00 59.88 106 THR A O 1
ATOM 823 N N . ARG A 1 107 ? -2.256 -2.791 -7.333 1.00 58.62 107 ARG A N 1
ATOM 824 C CA . ARG A 1 107 ? -2.942 -1.957 -8.338 1.00 58.62 107 ARG A CA 1
ATOM 825 C C . ARG A 1 107 ? -4.456 -1.996 -8.165 1.00 58.62 107 ARG A C 1
ATOM 827 O O . ARG A 1 107 ? -5.104 -1.190 -8.818 1.00 58.62 107 ARG A O 1
ATOM 834 N N . ALA A 1 108 ? -5.014 -2.942 -7.392 1.00 44.78 108 ALA A N 1
ATOM 835 C CA . ALA A 1 108 ? -6.451 -3.212 -7.361 1.00 44.78 108 ALA A CA 1
ATOM 836 C C . ALA A 1 108 ? -7.255 -1.913 -7.195 1.00 44.78 108 ALA A C 1
ATOM 838 O O . ALA A 1 108 ? -7.349 -1.339 -6.112 1.00 44.78 108 ALA A O 1
ATOM 839 N N . LEU A 1 109 ? -7.796 -1.449 -8.322 1.00 35.88 109 LEU A N 1
ATOM 840 C CA . LEU A 1 109 ? -8.887 -0.502 -8.370 1.00 35.88 109 LEU A CA 1
ATOM 841 C C . LEU A 1 109 ? -10.066 -1.240 -7.749 1.00 35.88 109 LEU A C 1
ATOM 843 O O . LEU A 1 109 ? -10.409 -2.328 -8.215 1.00 35.88 109 LEU A O 1
ATOM 847 N N . VAL A 1 110 ? -10.663 -0.672 -6.703 1.00 30.48 110 VAL A N 1
ATOM 848 C CA . VAL A 1 110 ? -12.035 -1.046 -6.360 1.00 30.48 110 VAL A CA 1
ATOM 849 C C . VAL A 1 110 ? -12.866 -0.698 -7.590 1.00 30.48 110 VAL A C 1
ATOM 851 O O . VAL A 1 110 ? -12.900 0.469 -7.988 1.00 30.48 110 VAL A O 1
ATOM 854 N N . SER A 1 111 ? -13.421 -1.716 -8.242 1.00 26.53 111 SER A N 1
ATOM 855 C CA . SER A 1 111 ? -14.518 -1.550 -9.193 1.00 26.53 111 SER A CA 1
ATOM 856 C C . SER A 1 111 ? -15.796 -1.237 -8.436 1.00 26.53 111 SER A C 1
ATOM 858 O O . SER A 1 111 ? -16.033 -1.966 -7.443 1.00 26.53 111 SER A O 1
#

Foldseek 3Di:
DDDPPPPDPVCQFDEAEDEDQVLVVVVCCCCVVVVFAWPADFQDPDDQWTKGWTDPPGDIYIYIHHDPPDDPVNVLVVLLVVCVVVVQDQDPQRWGADPVRHTPDHNDDPD

pLDDT: mean 70.17, std 16.45, range [26.53, 94.81]

Secondary structure (DSSP, 8-state):
-----------PPPEEEEEETTHHHHHHHHHHTS-PPEEEEEEEEETTEEEEEEE-SSSEEEEEE--TT--HHHHHHHHHHHHHHTTPPPBTTTBEE-TTS-EEE------

Sequence (111 aa):
MHDSTILNQQMVPPCIFVLASNASIVYNELVLKAGLPVAWPFCSVADHLDSGAVFLGSPILKLVETNKHERRDALFARSRARATTRGIELGVNDSFYDPTGKLLWTRALVS

Radius of gyration: 15.38 Å; chains: 1; bounding box: 29×54×32 Å

Organism: Beauveria bassiana (NCBI:txid176275)